Protein AF-A0AB34HP04-F1 (afdb_monomer_lite)

Radius of gyration: 24.26 Å; chains: 1; bounding box: 48×19×85 Å

Sequence (86 aa):
MVRYSLDPEKSPQNHASQEVQIFMFTLRTLVKLPRPLRVNKAPKMRHRTYRAHSRINPYMSSPCHIEMILTEKEQIVPKPEEEVAQ

Secondary structure (DSSP, 8-state):
-------TT----SHHHHHHHHHHHHHHHHH--SSPPEEEEPPPPEEEEEEGGGEE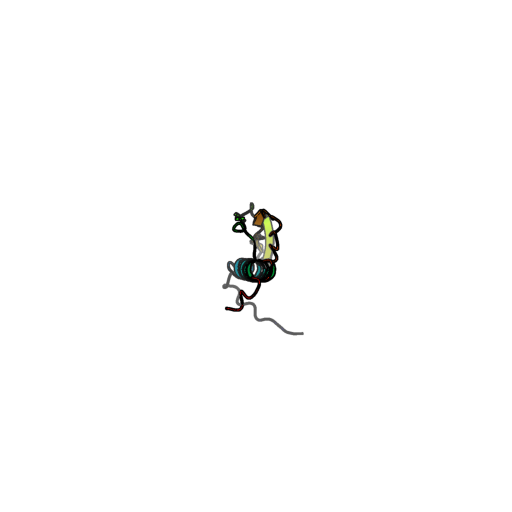EEEE---EEEE----------PPP------

Foldseek 3Di:
DDPPPDPPPDDPPCPVVVVVVVVLVVCCVPQVAPDRKDKAWDDWDWDWDADPPRDTDTDTDTDIDIDGDHDDDPPPPPDDDPPPDD

InterPro domains:
  IPR001063 Large ribosomal subunit protein uL22 [PF00237] (38-71)
  IPR005721 Large ribosomal subunit protein uL22, eukaryota/archaea [PTHR11593] (38-85)
  IPR036394 Ribosomal protein uL22 superfamily [G3DSA:3.90.470.10] (35-86)
  IPR036394 Ribosomal protein uL22 superfamily [SSF54843] (38-73)

Structure (mmCIF, N/CA/C/O backbone):
data_AF-A0AB34HP04-F1
#
_entry.id   AF-A0AB34HP04-F1
#
loop_
_atom_site.group_PDB
_atom_site.id
_atom_site.type_symbol
_atom_site.label_atom_id
_atom_site.label_alt_id
_atom_site.label_comp_id
_atom_site.label_asym_id
_atom_site.label_entity_id
_atom_site.label_seq_id
_atom_site.pdbx_PDB_ins_code
_atom_site.Cartn_x
_atom_site.Cartn_y
_atom_site.Cartn_z
_atom_site.occupancy
_atom_site.B_iso_or_equiv
_atom_site.auth_seq_id
_atom_site.auth_comp_id
_atom_site.auth_asym_id
_atom_site.auth_atom_id
_atom_site.pdbx_PDB_model_num
ATOM 1 N N . MET A 1 1 ? 30.309 4.223 -2.598 1.00 35.31 1 MET A N 1
ATOM 2 C CA . MET A 1 1 ? 29.391 3.856 -3.700 1.00 35.31 1 MET A CA 1
ATOM 3 C C . MET A 1 1 ? 29.004 2.394 -3.520 1.00 35.31 1 MET A C 1
ATOM 5 O O . MET A 1 1 ? 29.683 1.510 -4.024 1.00 35.31 1 MET A O 1
ATOM 9 N N . VAL A 1 2 ? 28.001 2.135 -2.677 1.00 30.25 2 VAL A N 1
ATOM 10 C CA . VAL A 1 2 ? 27.606 0.768 -2.309 1.00 30.25 2 VAL A CA 1
ATOM 11 C C . VAL A 1 2 ? 26.814 0.183 -3.472 1.00 30.25 2 VAL A C 1
ATOM 13 O O . VAL A 1 2 ? 25.680 0.578 -3.732 1.00 30.25 2 VAL A O 1
ATOM 16 N N . ARG A 1 3 ? 27.459 -0.714 -4.220 1.00 37.22 3 ARG A N 1
ATOM 17 C CA . ARG A 1 3 ? 26.804 -1.553 -5.220 1.00 37.22 3 ARG A CA 1
ATOM 18 C C . ARG A 1 3 ? 25.968 -2.573 -4.457 1.00 37.22 3 ARG A C 1
ATOM 20 O O . ARG A 1 3 ? 26.495 -3.579 -4.000 1.00 37.22 3 ARG A O 1
ATOM 27 N N . TYR A 1 4 ? 24.678 -2.301 -4.294 1.00 43.50 4 TYR A N 1
ATOM 28 C CA . TYR A 1 4 ? 23.741 -3.372 -3.990 1.00 43.50 4 TYR A CA 1
ATOM 29 C C . TYR A 1 4 ? 23.713 -4.271 -5.224 1.00 43.50 4 TYR A C 1
ATOM 31 O O . TYR A 1 4 ? 23.199 -3.878 -6.272 1.00 43.50 4 TYR A O 1
ATOM 39 N N . SER A 1 5 ? 24.358 -5.434 -5.123 1.00 45.59 5 SER A N 1
ATOM 40 C CA . SER A 1 5 ? 24.197 -6.531 -6.069 1.00 45.59 5 SER A CA 1
ATOM 41 C C . SER A 1 5 ? 22.722 -6.914 -6.069 1.00 45.59 5 SER A C 1
ATOM 43 O O . SER A 1 5 ? 22.240 -7.627 -5.196 1.00 45.59 5 SER A O 1
ATOM 45 N N . LEU A 1 6 ? 21.983 -6.332 -7.006 1.00 47.69 6 LEU A N 1
ATOM 46 C CA . LEU A 1 6 ? 20.609 -6.690 -7.293 1.00 47.69 6 LEU A CA 1
ATOM 47 C C . LEU A 1 6 ? 20.669 -7.951 -8.144 1.00 47.69 6 LEU A C 1
ATOM 49 O O . LEU A 1 6 ? 20.821 -7.860 -9.363 1.00 47.69 6 LEU A O 1
ATOM 53 N N . ASP A 1 7 ? 20.572 -9.112 -7.500 1.00 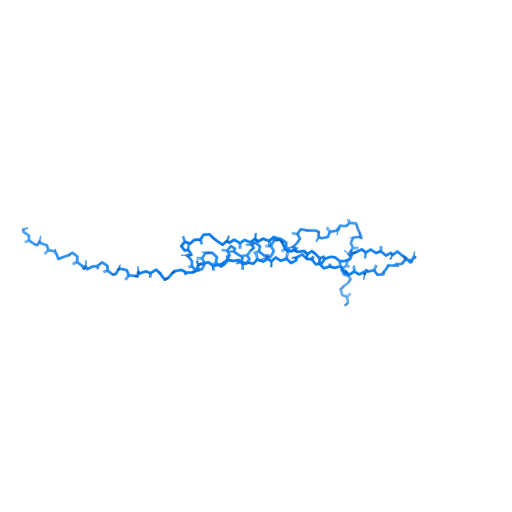42.31 7 ASP A N 1
ATOM 54 C CA . ASP A 1 7 ? 20.261 -10.356 -8.195 1.00 42.31 7 ASP A CA 1
ATOM 55 C C . ASP A 1 7 ? 19.021 -10.115 -9.077 1.00 42.31 7 ASP A C 1
ATOM 57 O O . ASP A 1 7 ? 17.941 -9.797 -8.564 1.00 42.31 7 ASP A O 1
ATOM 61 N N . PRO A 1 8 ? 19.147 -10.198 -10.414 1.00 53.31 8 PRO A N 1
ATOM 62 C CA . PRO A 1 8 ? 18.125 -9.702 -11.331 1.00 53.31 8 PRO A CA 1
ATOM 63 C C . PRO A 1 8 ? 16.876 -10.592 -11.408 1.00 53.31 8 PRO A C 1
ATOM 65 O O . PRO A 1 8 ? 15.901 -10.189 -12.043 1.00 53.31 8 PRO A O 1
ATOM 68 N N . GLU A 1 9 ? 16.883 -11.761 -10.761 1.00 50.75 9 GLU A N 1
ATOM 69 C CA . GLU A 1 9 ? 15.777 -12.727 -10.789 1.00 50.75 9 GLU A CA 1
ATOM 70 C C . GLU A 1 9 ? 14.866 -12.695 -9.560 1.00 50.75 9 GLU A C 1
ATOM 72 O O . GLU A 1 9 ? 13.751 -13.219 -9.607 1.00 50.75 9 GLU A O 1
ATOM 77 N N . LYS A 1 10 ? 15.259 -12.038 -8.465 1.00 45.19 10 LYS A N 1
ATOM 78 C CA . LYS A 1 10 ? 14.395 -11.981 -7.284 1.00 45.19 10 LYS A CA 1
ATOM 79 C C . LYS A 1 10 ? 13.456 -10.791 -7.402 1.00 45.19 10 LYS A C 1
ATOM 81 O O . LYS A 1 10 ? 13.757 -9.683 -6.969 1.00 45.19 10 LYS A O 1
ATOM 86 N N . SER A 1 11 ? 12.292 -11.008 -8.011 1.00 45.78 11 SER A N 1
ATOM 87 C CA . SER A 1 11 ? 11.212 -10.026 -7.952 1.00 45.78 11 SER A CA 1
ATOM 88 C C . SER A 1 11 ? 10.880 -9.750 -6.475 1.00 45.78 11 SER A C 1
ATOM 90 O O . SER A 1 11 ? 10.513 -10.698 -5.771 1.00 45.78 11 SER A O 1
ATOM 92 N N . PRO A 1 12 ? 10.974 -8.508 -5.964 1.00 50.41 12 PRO A N 1
ATOM 93 C CA . PRO A 1 12 ? 10.599 -8.202 -4.591 1.00 50.41 12 PRO A CA 1
ATOM 94 C C . PRO A 1 12 ? 9.072 -8.084 -4.527 1.00 50.41 12 PRO A C 1
ATOM 96 O O . PRO A 1 12 ? 8.518 -7.021 -4.271 1.00 50.41 12 PRO A O 1
ATOM 99 N N . GLN A 1 13 ? 8.358 -9.169 -4.827 1.00 51.03 13 GLN A N 1
ATOM 100 C CA . GLN A 1 13 ? 6.894 -9.164 -4.850 1.00 51.03 13 GLN A CA 1
ATOM 101 C C . GLN A 1 13 ? 6.279 -9.118 -3.442 1.00 51.03 13 GLN A C 1
ATOM 103 O O . GLN A 1 13 ? 5.098 -8.814 -3.323 1.00 51.03 13 GLN A O 1
ATOM 108 N N . ASN A 1 14 ? 7.073 -9.335 -2.383 1.00 49.19 14 ASN A N 1
ATOM 109 C CA . ASN A 1 14 ? 6.551 -9.554 -1.029 1.00 49.19 14 ASN A CA 1
ATOM 110 C C . ASN A 1 14 ? 7.043 -8.559 0.043 1.00 49.19 14 ASN A C 1
ATOM 112 O O . ASN A 1 14 ? 6.588 -8.645 1.182 1.00 49.19 14 ASN A O 1
ATOM 116 N N . HIS A 1 15 ? 7.923 -7.602 -0.285 1.00 51.31 15 HIS A N 1
ATOM 117 C CA . HIS A 1 15 ? 8.434 -6.641 0.710 1.00 51.31 15 HIS A CA 1
ATOM 118 C C . HIS A 1 15 ? 7.385 -5.584 1.108 1.00 51.31 15 HIS A C 1
ATOM 120 O O . HIS A 1 15 ? 7.237 -5.277 2.286 1.00 51.31 15 HIS A O 1
ATOM 126 N N . ALA A 1 16 ? 6.569 -5.107 0.161 1.00 51.31 16 ALA A N 1
ATOM 127 C CA . ALA A 1 16 ? 5.547 -4.085 0.426 1.00 51.31 16 ALA A CA 1
ATOM 128 C C . ALA A 1 16 ? 4.386 -4.589 1.309 1.00 51.31 16 ALA A C 1
ATOM 130 O O . ALA A 1 16 ? 3.785 -3.824 2.058 1.00 51.31 16 ALA A O 1
ATOM 131 N N . SER A 1 17 ? 4.077 -5.889 1.257 1.00 54.31 17 SER A N 1
ATOM 132 C CA . SER A 1 17 ? 3.084 -6.514 2.139 1.00 54.31 17 SER A CA 1
ATOM 133 C C . SER A 1 17 ? 3.551 -6.603 3.591 1.00 54.31 17 SER A C 1
ATOM 135 O O . SER A 1 17 ? 2.713 -6.550 4.487 1.00 54.31 17 SER A O 1
ATOM 137 N N . GLN A 1 18 ? 4.860 -6.719 3.835 1.00 56.97 18 GLN A N 1
ATOM 138 C CA . GLN A 1 18 ? 5.400 -6.814 5.193 1.00 56.97 18 GLN A CA 1
ATOM 139 C C . GLN A 1 18 ? 5.375 -5.459 5.902 1.00 56.97 18 GLN A C 1
ATOM 141 O O . GLN A 1 18 ? 4.956 -5.397 7.050 1.00 56.97 18 GLN A O 1
ATOM 146 N N . GLU A 1 19 ? 5.723 -4.363 5.223 1.00 61.09 19 GLU A N 1
ATOM 147 C CA . GLU A 1 19 ? 5.716 -3.028 5.842 1.00 61.09 19 GLU A CA 1
ATOM 148 C C . GLU A 1 19 ? 4.306 -2.562 6.222 1.00 61.09 19 GLU A C 1
ATOM 150 O O . GLU A 1 19 ? 4.090 -2.088 7.338 1.00 61.09 19 GLU A O 1
ATOM 155 N N . VAL A 1 20 ? 3.317 -2.774 5.343 1.00 63.84 20 VAL A N 1
ATOM 156 C CA . VAL A 1 20 ? 1.912 -2.477 5.663 1.00 63.84 20 VAL A CA 1
ATOM 157 C C . VAL A 1 20 ? 1.435 -3.360 6.817 1.00 63.84 20 VAL A C 1
ATOM 159 O O . VAL A 1 20 ? 0.773 -2.862 7.721 1.00 63.84 20 VAL A O 1
ATOM 162 N N . GLN A 1 21 ? 1.801 -4.645 6.854 1.00 63.34 21 GLN A N 1
ATOM 163 C CA . GLN A 1 21 ? 1.448 -5.521 7.977 1.00 63.34 21 GLN A CA 1
ATOM 164 C C . GLN A 1 21 ? 2.095 -5.086 9.296 1.00 63.34 21 GLN A C 1
ATOM 166 O O . GLN A 1 21 ? 1.406 -5.070 10.313 1.00 63.34 21 GLN A O 1
ATOM 171 N N . ILE A 1 22 ? 3.373 -4.697 9.292 1.00 70.88 22 ILE A N 1
ATOM 172 C CA . ILE A 1 22 ? 4.090 -4.223 10.485 1.00 70.88 22 ILE A CA 1
ATOM 173 C C . ILE A 1 22 ? 3.465 -2.923 10.999 1.00 70.88 22 ILE A C 1
ATOM 175 O O . ILE A 1 22 ? 3.195 -2.800 12.196 1.00 70.88 22 ILE A O 1
ATOM 179 N N . PHE A 1 23 ? 3.159 -1.977 10.109 1.00 72.50 23 PHE A N 1
ATOM 180 C CA . PHE A 1 23 ? 2.504 -0.724 10.480 1.00 72.50 23 PHE A CA 1
ATOM 181 C C . PHE A 1 23 ? 1.090 -0.960 11.031 1.00 72.50 23 PHE A C 1
ATOM 183 O O . PHE A 1 23 ? 0.735 -0.435 12.083 1.00 72.50 23 PHE A O 1
ATOM 190 N N . MET A 1 24 ? 0.302 -1.823 10.386 1.00 71.25 24 MET A N 1
ATOM 191 C CA . MET A 1 24 ? -1.053 -2.178 10.829 1.00 71.25 24 MET A CA 1
ATOM 192 C C . MET A 1 24 ? -1.054 -2.947 12.156 1.00 71.25 24 MET A C 1
ATOM 194 O O . MET A 1 24 ? -1.930 -2.729 12.995 1.00 71.25 24 MET A O 1
ATOM 198 N N . PHE A 1 25 ? -0.067 -3.820 12.373 1.00 72.56 25 PHE A N 1
ATOM 199 C CA . PHE A 1 25 ? 0.124 -4.516 13.643 1.00 72.56 25 PHE A CA 1
ATOM 200 C C . PHE A 1 25 ? 0.461 -3.524 14.761 1.00 72.56 25 PHE A C 1
ATOM 202 O O . PHE A 1 25 ? -0.178 -3.552 15.811 1.00 72.56 25 PHE A O 1
ATOM 209 N N . THR A 1 26 ? 1.381 -2.594 14.497 1.00 78.06 26 THR A N 1
ATOM 210 C CA . THR A 1 26 ? 1.784 -1.543 15.446 1.00 78.06 26 THR A CA 1
ATOM 211 C C . THR A 1 26 ? 0.634 -0.585 15.775 1.00 78.06 26 THR A C 1
ATOM 213 O O . THR A 1 26 ? 0.407 -0.258 16.937 1.00 78.06 26 THR A O 1
ATOM 216 N N . LEU A 1 27 ? -0.161 -0.169 14.785 1.00 74.19 27 LEU A N 1
ATOM 217 C CA . LEU A 1 27 ? -1.338 0.675 15.025 1.00 74.19 27 LEU A CA 1
ATOM 218 C C . LEU A 1 27 ? -2.423 -0.049 15.831 1.00 74.19 27 LEU A C 1
ATOM 220 O O . LEU A 1 27 ? -3.073 0.550 16.690 1.00 74.19 27 LEU A O 1
ATOM 224 N N . ARG A 1 28 ? -2.619 -1.349 15.583 1.00 72.19 28 ARG A N 1
ATOM 225 C CA . ARG A 1 28 ? -3.603 -2.158 16.310 1.00 72.19 28 ARG A CA 1
ATOM 226 C C . ARG A 1 28 ? -3.226 -2.341 17.778 1.00 72.19 28 ARG A C 1
ATOM 228 O O . ARG A 1 28 ? -4.119 -2.298 18.627 1.00 72.19 28 ARG A O 1
ATOM 235 N N . THR A 1 29 ? -1.947 -2.561 18.077 1.00 69.88 29 THR A N 1
ATOM 236 C CA . THR A 1 29 ? -1.471 -2.698 19.460 1.00 69.88 29 THR A CA 1
ATOM 237 C C . THR A 1 29 ? -1.523 -1.367 20.203 1.00 69.88 29 THR A C 1
ATOM 239 O O . THR A 1 29 ? -1.964 -1.346 21.351 1.00 69.88 29 THR A O 1
ATOM 242 N N . LEU A 1 30 ? -1.162 -0.261 19.547 1.00 74.12 30 LEU A N 1
ATOM 243 C CA . LEU A 1 30 ? -1.076 1.055 20.181 1.00 74.12 30 LEU A CA 1
ATOM 244 C C . LEU A 1 30 ? -2.448 1.706 20.435 1.00 74.12 30 LEU A C 1
ATOM 246 O O . LEU A 1 30 ? -2.643 2.315 21.482 1.00 74.12 30 LEU A O 1
ATOM 250 N N . VAL A 1 31 ? -3.419 1.548 19.526 1.00 70.25 31 VAL A N 1
ATOM 251 C CA . VAL A 1 31 ? -4.720 2.257 19.600 1.00 70.25 31 VAL A CA 1
ATOM 252 C C . VAL A 1 31 ? -5.862 1.366 20.135 1.00 70.25 31 VAL A C 1
ATOM 254 O O . VAL A 1 31 ? -6.990 1.819 20.290 1.00 70.25 31 VAL A O 1
ATOM 257 N N . LYS A 1 32 ? -5.594 0.087 20.457 1.00 69.94 32 LYS A N 1
ATOM 258 C CA . LYS A 1 32 ? -6.541 -0.905 21.030 1.00 69.94 32 LYS A CA 1
ATOM 259 C C . LYS A 1 32 ? -7.981 -0.760 20.508 1.00 69.94 32 LYS A C 1
ATOM 261 O O . LYS A 1 32 ? -8.933 -0.592 21.281 1.00 69.94 32 LYS A O 1
ATOM 266 N N . LEU A 1 33 ? -8.097 -0.836 19.182 1.00 66.50 33 LEU A N 1
ATOM 267 C CA . LEU A 1 33 ? -9.314 -0.551 18.432 1.00 66.50 33 LEU A CA 1
ATOM 268 C C . LEU A 1 33 ? -10.454 -1.539 18.746 1.00 66.50 33 LEU A C 1
ATOM 270 O O . LEU A 1 33 ? -10.202 -2.738 18.879 1.00 66.50 33 LEU A O 1
ATOM 274 N N . PRO A 1 34 ? -11.708 -1.060 18.832 1.00 66.75 34 PRO A N 1
ATOM 275 C CA . PRO A 1 34 ? -12.874 -1.881 19.164 1.00 66.75 34 PRO A CA 1
ATOM 276 C C . PRO A 1 34 ? -13.371 -2.733 17.988 1.00 66.75 34 PRO A C 1
ATOM 278 O O . PRO A 1 34 ? -13.972 -3.782 18.203 1.00 66.75 34 PRO A O 1
ATOM 281 N N . ARG A 1 35 ? -13.095 -2.324 16.742 1.00 72.19 35 ARG A N 1
ATOM 282 C CA . ARG A 1 35 ? -13.382 -3.108 15.532 1.00 72.19 35 ARG A CA 1
ATOM 283 C C . ARG A 1 35 ? -12.098 -3.405 14.752 1.00 72.19 35 ARG A C 1
ATOM 285 O O . ARG A 1 35 ? -11.158 -2.611 14.804 1.00 72.19 35 ARG A O 1
ATOM 292 N N . PRO A 1 36 ? -12.037 -4.536 14.025 1.00 70.88 36 PRO A N 1
ATOM 293 C CA . PRO A 1 36 ? -10.876 -4.872 13.213 1.00 70.88 36 PRO A CA 1
ATOM 294 C C . PRO A 1 36 ? -10.725 -3.904 12.036 1.00 70.88 36 PRO A C 1
ATOM 296 O O . PRO A 1 36 ? -11.706 -3.547 11.383 1.00 70.88 36 PRO A O 1
ATOM 299 N N . LEU A 1 37 ? -9.479 -3.524 11.747 1.00 76.69 37 LEU A N 1
ATOM 300 C CA . LEU A 1 37 ? -9.138 -2.757 10.554 1.00 76.69 37 LEU A CA 1
ATOM 301 C C . LEU A 1 37 ? -9.391 -3.575 9.293 1.00 76.69 37 LEU A C 1
ATOM 303 O O . LEU A 1 37 ? -8.967 -4.732 9.218 1.00 76.69 37 LEU A O 1
ATOM 307 N N . ARG A 1 38 ? -10.032 -2.970 8.292 1.00 81.81 38 ARG A N 1
ATOM 308 C CA . ARG A 1 38 ? -10.206 -3.590 6.976 1.00 81.81 38 ARG A CA 1
ATOM 309 C C . ARG A 1 38 ? -9.188 -3.004 6.010 1.00 81.81 38 ARG A C 1
ATOM 311 O O . ARG A 1 38 ? -9.026 -1.790 5.933 1.00 81.81 38 ARG A O 1
ATOM 318 N N . VAL A 1 39 ? -8.496 -3.874 5.279 1.00 80.25 39 VAL A N 1
ATOM 319 C CA . VAL A 1 39 ? -7.524 -3.476 4.256 1.00 80.25 39 VAL A CA 1
ATOM 320 C C . VAL A 1 39 ? -7.823 -4.240 2.976 1.00 80.25 39 VAL A C 1
ATOM 322 O O . VAL A 1 39 ? -7.747 -5.468 2.949 1.00 80.25 39 VAL A O 1
ATOM 325 N N . 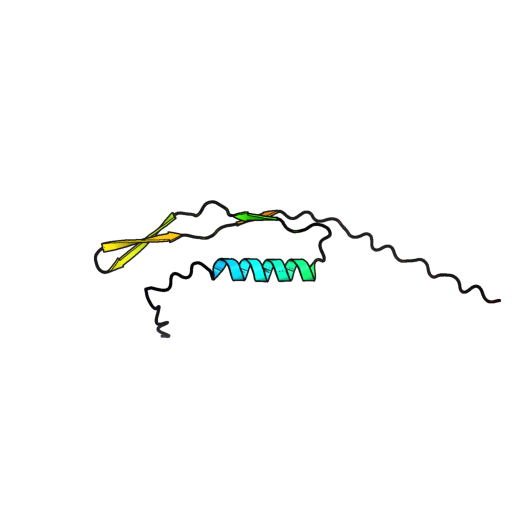ASN A 1 40 ? -8.142 -3.505 1.915 1.00 85.50 40 ASN A N 1
ATOM 326 C CA . ASN A 1 40 ? -8.452 -4.052 0.600 1.00 85.50 40 ASN A CA 1
ATOM 327 C C . ASN A 1 40 ? -7.320 -3.744 -0.384 1.00 85.50 40 ASN A C 1
ATOM 329 O O . ASN A 1 40 ? -6.677 -2.694 -0.322 1.00 85.50 40 ASN A O 1
ATOM 333 N N . LYS A 1 41 ? -7.067 -4.662 -1.322 1.00 83.31 41 LYS A N 1
ATOM 334 C CA . LYS A 1 41 ? -6.094 -4.431 -2.399 1.00 83.31 41 LYS A CA 1
ATOM 335 C C . LYS A 1 41 ? -6.667 -3.418 -3.385 1.00 83.31 41 LYS A C 1
ATOM 337 O O . LYS A 1 41 ? -7.785 -3.597 -3.860 1.00 83.31 41 LYS A O 1
ATOM 342 N N . ALA A 1 42 ? -5.885 -2.394 -3.709 1.00 85.75 42 ALA A N 1
ATOM 343 C CA . ALA A 1 42 ? -6.251 -1.418 -4.725 1.00 85.75 42 ALA A CA 1
ATOM 344 C C . ALA A 1 42 ? -5.687 -1.830 -6.103 1.00 85.75 42 ALA A C 1
ATOM 346 O O . ALA A 1 42 ? -4.727 -2.612 -6.173 1.00 85.75 42 ALA A O 1
ATOM 347 N N . PRO A 1 43 ? -6.252 -1.323 -7.214 1.00 87.12 43 PRO A N 1
ATOM 348 C CA . PRO A 1 43 ? -5.725 -1.571 -8.552 1.00 87.12 43 PRO A CA 1
ATOM 349 C C . PRO A 1 43 ? -4.253 -1.160 -8.677 1.00 87.12 43 PRO A C 1
ATOM 351 O O . PRO A 1 43 ? -3.849 -0.082 -8.245 1.00 87.12 43 PRO A O 1
ATOM 354 N N . LYS A 1 44 ? -3.434 -2.021 -9.290 1.00 85.50 44 LYS A N 1
ATOM 355 C CA . LYS A 1 44 ? -2.004 -1.744 -9.471 1.00 85.50 44 LYS A CA 1
ATOM 356 C C . LYS A 1 44 ? -1.789 -0.693 -10.557 1.00 85.50 44 LYS A C 1
ATOM 358 O O . LYS A 1 44 ? -2.229 -0.864 -11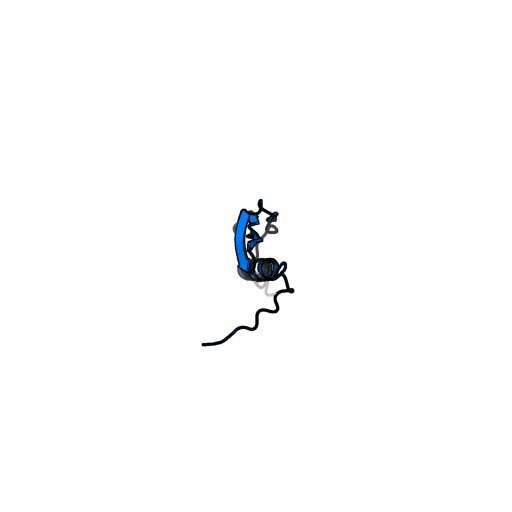.694 1.00 85.50 44 LYS A O 1
ATOM 363 N N . MET A 1 45 ? -1.029 0.341 -10.218 1.00 85.62 45 MET A N 1
ATOM 364 C CA . MET A 1 45 ? -0.566 1.346 -11.175 1.00 85.62 45 MET A CA 1
ATOM 365 C C . MET A 1 45 ? 0.508 0.750 -12.091 1.00 85.62 45 MET A C 1
ATOM 367 O O . MET A 1 45 ? 1.375 -0.006 -11.637 1.00 85.62 45 MET A O 1
ATOM 371 N N . ARG A 1 46 ? 0.446 1.075 -13.388 1.00 87.88 46 ARG A N 1
ATOM 372 C CA . ARG A 1 46 ? 1.353 0.534 -14.409 1.00 87.88 46 ARG A CA 1
ATOM 373 C C . ARG A 1 46 ? 2.456 1.531 -14.757 1.00 87.88 46 ARG A C 1
ATOM 375 O O . ARG A 1 46 ? 2.181 2.561 -15.361 1.00 87.88 46 ARG A O 1
ATOM 382 N N . HIS A 1 47 ? 3.703 1.160 -14.477 1.00 89.25 47 HIS A N 1
ATOM 383 C CA . HIS A 1 47 ? 4.898 1.844 -14.975 1.00 89.25 47 HIS A CA 1
ATOM 384 C C . HIS A 1 47 ? 5.771 0.883 -15.792 1.00 89.25 47 HIS A C 1
ATOM 386 O O . HIS A 1 47 ? 5.663 -0.342 -15.672 1.00 89.25 47 HIS A O 1
ATOM 392 N N . ARG A 1 48 ? 6.647 1.434 -16.637 1.00 91.00 48 ARG A N 1
ATOM 393 C CA . ARG A 1 48 ? 7.601 0.666 -17.450 1.00 91.00 48 ARG A CA 1
ATOM 394 C C . ARG A 1 48 ? 9.015 0.876 -16.927 1.00 91.00 48 ARG A C 1
ATOM 396 O O . ARG A 1 48 ? 9.395 1.997 -16.611 1.00 91.00 48 ARG A O 1
ATOM 403 N N . THR A 1 49 ? 9.794 -0.198 -16.887 1.00 91.88 49 THR A N 1
ATOM 404 C CA . THR A 1 49 ? 11.240 -0.147 -16.652 1.00 91.88 49 THR A CA 1
ATOM 405 C C . THR A 1 49 ? 11.964 -0.582 -17.909 1.00 91.88 49 THR A C 1
ATOM 407 O O . THR A 1 49 ? 11.729 -1.676 -18.426 1.00 91.88 49 THR A O 1
ATOM 410 N N . TYR A 1 50 ? 12.831 0.298 -18.397 1.00 91.62 50 TYR A N 1
ATOM 411 C CA . TYR A 1 50 ? 13.713 0.016 -19.518 1.00 91.62 50 TYR A CA 1
ATOM 412 C C . TYR A 1 50 ? 14.955 -0.707 -19.004 1.00 91.62 50 TYR A C 1
ATOM 414 O O . TYR A 1 50 ? 15.564 -0.293 -18.016 1.00 91.62 50 TYR A O 1
ATOM 422 N N . ARG A 1 51 ? 15.306 -1.815 -19.655 1.00 85.38 51 ARG A N 1
ATOM 423 C CA . ARG A 1 51 ? 16.498 -2.614 -19.353 1.00 85.38 51 ARG A CA 1
ATOM 424 C C . ARG A 1 51 ? 17.359 -2.762 -20.605 1.00 85.38 51 ARG A C 1
ATOM 426 O O . ARG A 1 51 ? 16.935 -2.418 -21.708 1.00 85.38 51 ARG A O 1
ATOM 433 N N . ALA A 1 52 ? 18.572 -3.281 -20.426 1.00 93.94 52 ALA A N 1
ATOM 434 C CA . ALA A 1 52 ? 19.477 -3.571 -21.532 1.00 93.94 52 ALA A CA 1
ATOM 435 C C . ALA A 1 52 ? 18.795 -4.422 -22.622 1.00 93.94 52 ALA A C 1
ATOM 437 O O . ALA A 1 52 ? 17.902 -5.226 -22.332 1.00 93.94 52 ALA A O 1
ATOM 438 N N . HIS A 1 53 ? 19.237 -4.241 -23.869 1.00 93.75 53 HIS A N 1
ATOM 439 C CA . HIS A 1 53 ? 18.699 -4.919 -25.057 1.00 93.75 53 HIS A CA 1
ATOM 440 C C . HIS A 1 53 ? 17.205 -4.654 -25.308 1.00 93.75 53 HIS A C 1
ATOM 442 O O . HIS A 1 53 ? 16.472 -5.555 -25.709 1.00 93.75 53 HIS A O 1
ATOM 448 N N . SER A 1 54 ? 16.741 -3.428 -25.041 1.00 89.50 54 SER A N 1
ATOM 449 C CA . SER A 1 54 ? 15.356 -2.989 -25.291 1.00 89.50 54 SER A CA 1
ATOM 450 C C . SER A 1 54 ? 14.283 -3.822 -24.578 1.00 89.50 54 SER A C 1
ATOM 452 O O . SER A 1 54 ? 13.125 -3.850 -24.993 1.00 89.50 54 SER A O 1
ATOM 454 N N . ARG A 1 55 ? 14.642 -4.493 -23.478 1.00 91.19 55 ARG A N 1
ATOM 455 C CA . ARG A 1 55 ? 13.685 -5.245 -22.663 1.00 91.19 55 ARG A CA 1
ATOM 456 C C . ARG A 1 55 ? 12.799 -4.273 -21.884 1.00 91.19 55 ARG A C 1
ATOM 458 O O . ARG A 1 55 ? 13.304 -3.389 -21.188 1.00 91.19 55 ARG A O 1
ATOM 465 N N . ILE A 1 56 ? 11.484 -4.464 -21.980 1.00 92.62 56 ILE A N 1
ATOM 466 C CA . ILE A 1 56 ? 10.483 -3.664 -21.269 1.00 92.62 56 ILE A CA 1
ATOM 467 C C . ILE A 1 56 ? 9.838 -4.536 -20.195 1.00 92.62 56 ILE A C 1
ATOM 469 O O . ILE A 1 56 ? 9.075 -5.446 -20.513 1.00 92.62 56 ILE A O 1
ATOM 473 N N . ASN A 1 57 ? 10.102 -4.221 -18.924 1.00 86.31 57 ASN A N 1
ATOM 474 C CA . ASN A 1 57 ? 9.503 -4.924 -17.789 1.00 86.31 57 ASN A CA 1
ATOM 475 C C . ASN A 1 57 ? 8.502 -4.018 -17.054 1.00 86.31 57 ASN A C 1
ATOM 477 O O . ASN A 1 57 ? 8.759 -2.818 -16.894 1.00 86.31 57 ASN A O 1
ATOM 481 N N . PRO A 1 58 ? 7.376 -4.560 -16.563 1.00 83.25 58 PRO A N 1
ATOM 482 C CA . PRO A 1 58 ? 6.453 -3.794 -15.742 1.00 83.25 58 PRO A CA 1
ATOM 483 C C . PRO A 1 58 ? 7.064 -3.512 -14.365 1.00 83.25 58 PRO A C 1
ATOM 485 O O . PRO A 1 58 ? 7.536 -4.421 -13.683 1.00 83.25 58 PRO A O 1
ATOM 488 N N . TYR A 1 59 ? 7.000 -2.255 -13.937 1.00 84.06 59 TYR A N 1
ATOM 489 C CA . TYR A 1 59 ? 7.179 -1.868 -12.542 1.00 84.06 59 TYR A CA 1
ATOM 490 C C . TYR A 1 59 ? 5.802 -1.541 -11.972 1.00 84.06 59 TYR A C 1
ATOM 492 O O . TYR A 1 59 ? 5.136 -0.613 -12.434 1.00 84.06 59 TYR A O 1
ATOM 500 N N . MET A 1 60 ? 5.339 -2.358 -11.027 1.00 81.31 60 MET A N 1
ATOM 501 C CA . MET A 1 60 ? 3.997 -2.241 -10.463 1.00 81.31 60 MET A CA 1
ATOM 502 C C . MET A 1 60 ? 4.071 -1.842 -8.997 1.00 81.31 60 MET A C 1
ATOM 504 O O . MET A 1 60 ? 4.635 -2.569 -8.179 1.00 81.31 60 MET A O 1
ATOM 508 N N . SER A 1 61 ? 3.435 -0.724 -8.663 1.00 82.38 61 SER A N 1
ATOM 509 C CA . SER A 1 61 ? 3.165 -0.369 -7.271 1.00 82.38 61 SER A CA 1
ATOM 510 C C . SER A 1 61 ? 2.105 -1.312 -6.687 1.00 82.38 61 SER A C 1
ATOM 512 O O . SER A 1 61 ? 1.257 -1.831 -7.420 1.00 82.38 61 SER A O 1
ATOM 514 N N . SER A 1 62 ? 2.121 -1.511 -5.366 1.00 79.94 62 SER A N 1
ATOM 515 C CA . SER A 1 62 ? 1.128 -2.326 -4.644 1.00 79.94 62 SER A CA 1
ATOM 516 C C . SER A 1 62 ? 0.297 -1.463 -3.683 1.00 79.94 62 SER A C 1
ATOM 518 O O . SER A 1 62 ? 0.554 -1.483 -2.482 1.00 79.94 62 SER A O 1
ATOM 520 N N . PRO A 1 63 ? -0.660 -0.665 -4.192 1.00 84.94 63 PRO A N 1
ATOM 521 C CA . PRO A 1 63 ? -1.501 0.189 -3.356 1.00 84.94 63 PRO A CA 1
ATOM 522 C C . PRO A 1 63 ? -2.555 -0.615 -2.567 1.00 84.94 63 PRO A C 1
ATOM 524 O O . PRO A 1 63 ? -2.962 -1.710 -2.969 1.00 84.94 63 PRO A O 1
ATOM 527 N N . CYS A 1 64 ? -3.033 -0.052 -1.453 1.00 84.75 64 CYS A N 1
ATOM 528 C CA . CYS A 1 64 ? -4.121 -0.607 -0.643 1.00 84.75 64 CYS A CA 1
ATOM 529 C C . CYS A 1 64 ? -5.089 0.489 -0.170 1.00 84.75 64 CYS A C 1
ATOM 531 O O . CYS A 1 64 ? -4.703 1.648 -0.031 1.00 84.75 64 CYS A O 1
ATOM 533 N N . HIS A 1 65 ? -6.345 0.110 0.064 1.00 83.62 65 HIS A N 1
ATOM 534 C CA . HIS A 1 65 ? -7.363 0.944 0.702 1.00 83.62 65 HIS A CA 1
ATOM 535 C C . HIS A 1 65 ? -7.528 0.491 2.150 1.00 83.62 65 HIS A C 1
ATOM 537 O O . HIS A 1 65 ? -7.696 -0.704 2.398 1.00 83.62 65 HIS A O 1
ATOM 543 N N . ILE A 1 66 ? -7.462 1.430 3.092 1.00 83.69 66 ILE A N 1
ATOM 544 C CA . ILE A 1 66 ? -7.552 1.158 4.528 1.00 83.69 66 ILE A CA 1
ATOM 54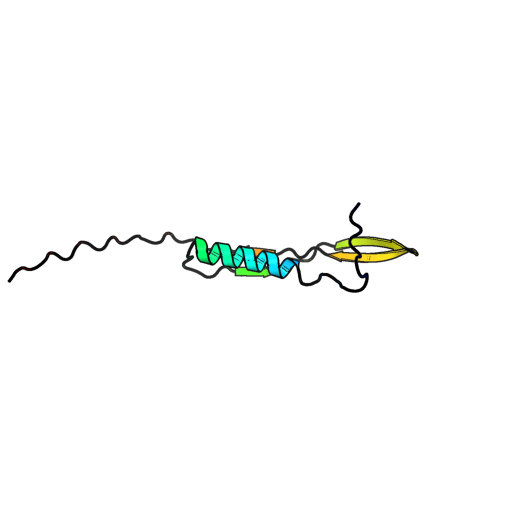5 C C . ILE A 1 66 ? -8.829 1.804 5.057 1.00 83.69 66 ILE A C 1
ATOM 547 O O . ILE A 1 66 ? -9.026 3.008 4.906 1.00 83.69 66 ILE A O 1
ATOM 551 N N . GLU A 1 67 ? -9.676 1.003 5.694 1.00 82.69 67 GLU A N 1
ATOM 552 C CA . GLU A 1 67 ? -10.908 1.443 6.345 1.00 82.69 67 GLU A CA 1
ATOM 553 C C . GLU A 1 67 ? -10.797 1.192 7.854 1.00 82.69 67 GLU A C 1
ATOM 555 O O . GLU A 1 67 ? -10.547 0.066 8.305 1.00 82.69 67 GLU A O 1
ATOM 560 N N . MET A 1 68 ? -10.990 2.251 8.644 1.00 78.88 68 MET A N 1
ATOM 561 C CA . MET A 1 68 ? -10.894 2.222 10.104 1.00 78.88 68 MET A CA 1
ATOM 562 C C . MET A 1 68 ? -12.190 2.765 10.706 1.00 78.88 68 MET A C 1
ATOM 564 O O . MET A 1 68 ? -12.640 3.843 10.332 1.00 78.88 68 MET A O 1
ATOM 568 N N . ILE A 1 69 ? -12.775 2.034 11.657 1.00 80.19 69 ILE A N 1
ATOM 569 C CA . ILE A 1 69 ? -13.904 2.514 12.462 1.00 80.19 69 ILE A CA 1
ATOM 570 C C . ILE A 1 69 ? -13.389 2.693 13.885 1.00 80.19 69 ILE A C 1
ATOM 572 O O . ILE A 1 69 ? -13.068 1.714 14.562 1.00 80.19 69 ILE A O 1
ATOM 576 N N . LEU A 1 70 ? -13.293 3.948 14.311 1.00 75.81 70 LEU A N 1
ATOM 577 C CA . LEU A 1 70 ? -12.871 4.322 15.653 1.00 75.81 70 LEU A CA 1
ATOM 578 C C . LEU A 1 70 ? -14.121 4.549 16.501 1.00 75.81 70 LEU A C 1
ATOM 580 O O . LEU A 1 70 ? -15.033 5.252 16.075 1.00 75.81 70 LEU A O 1
ATOM 584 N N . THR A 1 71 ? -14.168 3.954 17.688 1.00 72.25 71 THR A N 1
ATOM 585 C CA . THR A 1 71 ? -15.133 4.355 18.715 1.00 72.25 71 THR A CA 1
ATOM 586 C C . THR A 1 71 ? -14.351 4.693 19.969 1.00 72.25 71 THR A C 1
ATOM 588 O O . THR A 1 71 ? -13.403 3.980 20.315 1.00 72.25 71 THR A O 1
ATOM 591 N N . GLU A 1 72 ? -14.718 5.788 20.626 1.00 68.69 72 GLU A N 1
ATOM 592 C CA . GLU A 1 72 ? -14.150 6.137 21.922 1.00 68.69 72 GLU A CA 1
ATOM 593 C C . GLU A 1 72 ? -14.464 5.009 22.909 1.00 68.69 72 GLU A C 1
ATOM 595 O O . GLU A 1 72 ? -15.574 4.472 22.936 1.00 68.69 72 GLU A O 1
ATOM 600 N N . LYS A 1 73 ? -13.455 4.578 23.668 1.00 65.62 73 LYS A N 1
ATOM 601 C CA . LYS A 1 73 ? -13.693 3.693 24.804 1.00 65.62 73 LYS A CA 1
ATOM 602 C C . LYS A 1 73 ? -14.120 4.565 25.966 1.00 65.62 73 LYS A C 1
ATOM 604 O O . LYS A 1 73 ? -13.325 5.374 26.432 1.00 65.62 73 LYS A O 1
ATOM 609 N N . GLU A 1 74 ? -15.341 4.361 26.443 1.00 63.75 74 GLU A N 1
ATOM 610 C CA . GLU A 1 74 ? -15.767 4.909 27.723 1.00 63.75 74 GLU A CA 1
ATOM 611 C C . GLU A 1 74 ? -14.836 4.367 28.808 1.00 63.75 74 GLU A C 1
ATOM 613 O O . GLU A 1 74 ? -14.772 3.164 29.080 1.00 63.75 74 GLU A O 1
ATOM 618 N N . GLN A 1 75 ? -14.059 5.266 29.400 1.00 58.75 75 GLN A N 1
ATOM 619 C CA . GLN A 1 75 ? -13.250 4.969 30.564 1.00 58.75 75 GLN A CA 1
ATOM 620 C C . GLN A 1 75 ? -14.189 5.000 31.766 1.00 58.75 75 GLN A C 1
ATOM 622 O O . GLN A 1 75 ? -14.291 5.999 32.471 1.00 58.75 75 GLN A O 1
ATOM 627 N N . ILE A 1 76 ? -14.953 3.920 31.941 1.00 62.66 76 ILE A N 1
ATOM 628 C CA . ILE A 1 76 ? -15.794 3.739 33.121 1.00 62.66 76 ILE A CA 1
ATOM 629 C C . ILE A 1 76 ? -14.827 3.627 34.298 1.00 62.66 76 ILE A C 1
ATOM 631 O O . ILE A 1 76 ? -14.186 2.595 34.482 1.00 62.66 76 ILE A O 1
ATOM 635 N N . VAL A 1 77 ? -14.661 4.719 35.045 1.00 63.28 77 VAL A N 1
ATOM 636 C CA . VAL A 1 77 ? -13.966 4.703 36.331 1.00 63.28 77 VAL A CA 1
ATOM 637 C C . VAL A 1 77 ? -14.883 3.933 37.281 1.00 63.28 77 VAL A C 1
ATOM 639 O O . VAL A 1 77 ? -15.973 4.434 37.577 1.00 63.28 77 VAL A O 1
ATOM 642 N N . PRO A 1 78 ? -14.526 2.711 37.719 1.00 70.69 78 PRO A N 1
ATOM 643 C CA . PRO A 1 78 ? -15.326 2.034 38.726 1.00 70.69 78 PRO A CA 1
ATOM 644 C C . PRO A 1 78 ? -15.304 2.900 39.990 1.00 70.69 78 PRO A C 1
ATOM 646 O O . PRO A 1 78 ? -14.237 3.319 40.443 1.00 70.69 78 PRO A O 1
ATOM 649 N N . LYS A 1 79 ? -16.489 3.223 40.523 1.00 74.75 79 LYS A N 1
ATOM 650 C CA . LYS A 1 79 ? -16.591 3.861 41.841 1.00 74.75 79 LYS A CA 1
ATOM 651 C C . LYS A 1 79 ? -15.917 2.929 42.858 1.00 74.75 79 LYS A C 1
ATOM 653 O O . LYS A 1 79 ? -16.119 1.720 42.740 1.00 74.75 79 LYS A O 1
ATOM 658 N N . PRO A 1 80 ? -15.115 3.448 43.803 1.00 64.44 80 PRO A N 1
ATOM 659 C CA . PRO A 1 80 ? -14.522 2.604 44.831 1.00 64.44 80 PRO A CA 1
ATOM 660 C C . PRO A 1 80 ? -15.648 1.894 45.589 1.00 64.44 80 PRO A C 1
ATOM 662 O O . PRO A 1 80 ? -16.624 2.536 45.978 1.00 64.44 80 PRO A O 1
ATOM 665 N N . GLU A 1 81 ? -15.536 0.574 45.732 1.00 67.25 81 GLU A N 1
ATOM 666 C CA . GLU A 1 81 ? -16.392 -0.184 46.640 1.00 67.25 81 GLU A CA 1
ATOM 667 C C . GLU A 1 81 ? -16.095 0.336 48.048 1.00 67.25 81 GLU A C 1
ATOM 669 O O . GLU A 1 81 ? -14.956 0.273 48.512 1.00 67.25 81 GLU A O 1
ATOM 674 N N . GLU A 1 82 ? -17.093 0.951 48.684 1.00 65.00 82 GLU A N 1
ATOM 675 C CA . GLU A 1 82 ? -16.989 1.353 50.082 1.00 65.00 82 GLU A CA 1
ATOM 676 C C . GLU A 1 82 ? -16.721 0.093 50.910 1.00 65.00 82 GLU A C 1
ATOM 678 O O . GLU A 1 82 ? -17.497 -0.864 50.869 1.00 65.00 82 GLU A O 1
ATOM 683 N N . GLU A 1 83 ? -15.596 0.082 51.6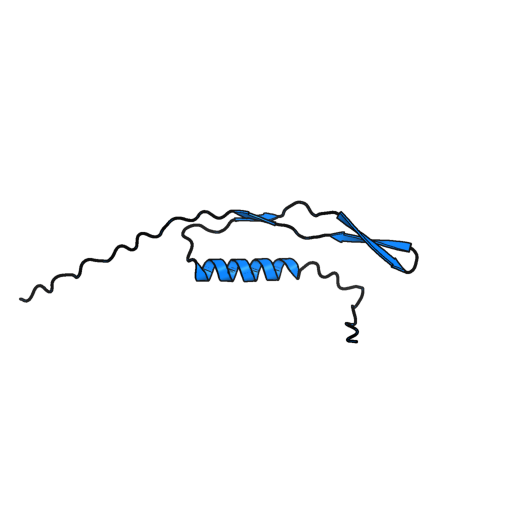31 1.00 62.31 83 GLU A N 1
ATOM 684 C CA . GLU A 1 83 ? -15.293 -0.944 52.621 1.00 62.31 83 GLU A CA 1
ATOM 685 C C . GLU A 1 83 ? -16.418 -0.957 53.660 1.00 62.31 83 GLU A C 1
ATOM 687 O O . GLU A 1 83 ? -16.505 -0.093 54.535 1.00 62.31 83 GLU A O 1
ATOM 692 N N . VAL A 1 84 ? -17.305 -1.947 53.559 1.00 53.78 84 VAL A N 1
ATOM 693 C CA . VAL A 1 84 ? -18.252 -2.263 54.624 1.00 53.78 84 VAL A CA 1
ATOM 694 C C . VAL A 1 84 ? -17.448 -2.924 55.740 1.00 53.78 84 VAL A C 1
ATOM 696 O O . VAL A 1 84 ? -17.225 -4.132 55.739 1.00 53.78 84 VAL A O 1
ATOM 699 N N . ALA A 1 85 ? -16.967 -2.100 56.669 1.00 54.25 85 ALA A N 1
ATOM 700 C CA . ALA A 1 85 ? -16.464 -2.547 57.957 1.00 54.25 85 ALA A CA 1
ATOM 701 C C . ALA A 1 85 ? -17.609 -3.199 58.749 1.00 54.25 85 ALA A C 1
ATOM 703 O O . ALA A 1 85 ? -18.622 -2.550 59.027 1.00 54.25 85 ALA A O 1
ATOM 704 N N . GLN A 1 86 ? -17.435 -4.469 59.121 1.00 52.78 86 GLN A N 1
ATOM 705 C CA . GLN A 1 86 ? -18.248 -5.162 60.118 1.00 52.78 86 GLN A CA 1
ATOM 706 C C . GLN A 1 86 ? -17.358 -5.998 61.036 1.00 52.78 86 GLN A C 1
ATOM 708 O O . GLN A 1 86 ? -16.390 -6.604 60.523 1.00 52.78 86 GLN A O 1
#

pLDDT: mean 70.04, std 15.57, range [30.25, 93.94]

Organism: Eschrichtius robustus (NCBI:txid9764)